Protein AF-A0A3D3PLF0-F1 (afdb_monomer)

Nearest PDB structures (foldseek):
  5ogx-assembly1_A  TM=7.513E-01  e=7.763E-11  Amycolatopsis methanolica 239
  1off-assembly1_A  TM=9.104E-01  e=3.708E-08  Synechocystis sp. PCC 6803
  4zho-assembly2_B  TM=9.077E-01  e=7.686E-08  Arabidopsis thaliana
  4n59-assembly3_A  TM=9.132E-01  e=2.231E-07  Pectobacterium brasiliense PBR1692
  4wqm-assembly1_A  TM=6.164E-01  e=1.511E-08  Ectopseudomonas mendocina

Solvent-accessible surface area (backbone atoms only — not comparable to full-atom values): 9396 Å² total; per-residue (Å²): 106,76,28,52,38,34,37,33,89,82,65,52,70,46,66,27,48,59,91,35,28,50,40,57,27,28,57,76,68,72,45,45,65,50,69,77,72,70,58,34,67,70,39,55,31,53,32,32,55,76,40,65,50,66,50,70,52,81,58,37,59,95,35,57,37,71,71,44,43,76,70,30,39,39,46,30,50,30,24,25,59,81,43,50,33,32,31,42,45,76,62,47,64,85,73,90,64,60,81,94,72,90,72,78,66,44,83,70,45,79,44,74,80,51,100,88,44,68,53,73,43,71,40,64,50,94,91,56,80,84,58,63,61,86,87,46,65,50,72,49,80,44,98,88,72,48,74,48,78,48,66,65,91,66,83,66,114

Sequence (157 aa):
MTFQVTVQPSGRQFNCEDGETVLAAAIRNGVGLPYGCKNGACGTCKGKIAAGSVTHGKHQEKALSAAEEEGGSSLFCCATPHSDLVIEAREVLGAGEFPIKKLPSRVAKVERVTDDVTVVSLQLPANERLQYFAGQYIEFLLKDGKRRSYSMANAPH

Structure (mmCIF, N/CA/C/O backbone):
data_AF-A0A3D3PLF0-F1
#
_entry.id   AF-A0A3D3PLF0-F1
#
loop_
_atom_site.group_PDB
_atom_site.id
_atom_site.type_symbol
_atom_site.label_atom_id
_atom_site.label_alt_id
_atom_site.label_comp_id
_atom_site.label_asym_id
_atom_site.label_entity_id
_atom_site.label_seq_id
_atom_site.pdbx_PDB_ins_code
_atom_site.Cartn_x
_atom_site.Cartn_y
_atom_site.Cartn_z
_atom_site.occupancy
_atom_site.B_iso_or_equiv
_atom_site.auth_seq_id
_atom_site.auth_comp_id
_atom_site.auth_asym_id
_atom_site.auth_atom_id
_atom_site.pdbx_PDB_model_num
ATOM 1 N N . MET A 1 1 ? -20.529 -10.499 8.828 1.00 81.06 1 MET A N 1
ATOM 2 C CA . MET A 1 1 ? -21.127 -9.147 8.966 1.00 81.06 1 MET A CA 1
ATOM 3 C C . MET A 1 1 ? -20.405 -8.195 8.015 1.00 81.06 1 MET A C 1
ATOM 5 O O . MET A 1 1 ? -19.424 -8.611 7.411 1.00 81.06 1 MET A O 1
ATOM 9 N N . THR A 1 2 ? -20.896 -6.973 7.822 1.00 93.38 2 THR A N 1
ATOM 10 C CA . THR A 1 2 ? -20.225 -5.943 7.010 1.00 93.38 2 THR A CA 1
ATOM 11 C C . THR A 1 2 ? -20.137 -4.658 7.811 1.00 93.38 2 THR A C 1
ATOM 13 O O . THR A 1 2 ? -21.128 -4.272 8.427 1.00 93.38 2 THR A O 1
ATOM 16 N N . PHE A 1 3 ? -18.981 -4.009 7.761 1.00 97.19 3 PHE A N 1
ATOM 17 C CA . PHE A 1 3 ? -18.699 -2.747 8.432 1.00 97.19 3 PHE A CA 1
ATOM 18 C C . PHE A 1 3 ? -18.487 -1.647 7.395 1.00 97.19 3 PHE A C 1
ATOM 20 O O . PHE A 1 3 ? -17.866 -1.879 6.351 1.00 97.19 3 PHE A O 1
ATOM 27 N N . GLN A 1 4 ? -18.991 -0.449 7.670 1.00 97.62 4 GLN A N 1
ATOM 28 C CA . GLN A 1 4 ? -18.767 0.717 6.828 1.00 97.62 4 GLN A CA 1
ATOM 29 C C . GLN A 1 4 ? -17.467 1.412 7.237 1.00 97.62 4 GLN A C 1
ATOM 31 O O . GLN A 1 4 ? -17.267 1.764 8.398 1.00 97.62 4 GLN A O 1
ATOM 36 N N . VAL A 1 5 ? -16.577 1.638 6.271 1.00 97.50 5 VAL A N 1
ATOM 37 C CA . VAL A 1 5 ? -15.334 2.387 6.474 1.00 97.50 5 VAL A CA 1
ATOM 38 C C . VAL A 1 5 ? -15.449 3.726 5.766 1.00 97.50 5 VAL A C 1
ATOM 40 O O . VAL A 1 5 ? -15.667 3.768 4.557 1.00 97.50 5 VAL A O 1
ATOM 43 N N . THR A 1 6 ? -15.280 4.815 6.513 1.00 96.50 6 THR A N 1
ATOM 44 C CA . THR A 1 6 ? -15.225 6.185 5.990 1.00 96.50 6 THR A CA 1
ATOM 45 C C . THR A 1 6 ? -13.787 6.684 6.003 1.00 96.50 6 THR A C 1
ATOM 47 O O . THR A 1 6 ? -13.116 6.624 7.032 1.00 96.50 6 THR A O 1
ATOM 50 N N . VAL A 1 7 ? -13.313 7.207 4.875 1.00 93.94 7 VAL A N 1
ATOM 51 C CA . VAL A 1 7 ? -11.966 7.765 4.744 1.00 93.94 7 VAL A CA 1
ATOM 52 C C . VAL A 1 7 ? -12.007 9.280 4.877 1.00 93.94 7 VAL A C 1
ATOM 54 O O . VAL A 1 7 ? -12.780 9.956 4.201 1.00 93.94 7 VAL A O 1
ATOM 57 N N . GLN A 1 8 ? -11.170 9.824 5.752 1.00 91.56 8 GLN A N 1
ATOM 58 C CA . GLN A 1 8 ? -10.980 11.257 5.928 1.00 91.56 8 GLN A CA 1
ATOM 59 C C . GLN A 1 8 ? -9.650 11.712 5.310 1.00 91.56 8 GLN A C 1
ATOM 61 O O . GLN A 1 8 ? -8.646 11.004 5.434 1.00 91.56 8 GLN A O 1
ATOM 66 N N . PRO A 1 9 ? -9.623 12.908 4.684 1.00 86.44 9 PRO A N 1
ATOM 67 C CA . PRO A 1 9 ? -10.690 13.919 4.675 1.00 86.44 9 PRO A CA 1
ATOM 68 C C . PRO A 1 9 ? -11.704 13.817 3.518 1.00 86.44 9 PRO A C 1
ATOM 70 O O . PRO A 1 9 ? -12.612 14.642 3.477 1.00 86.44 9 PRO A O 1
ATOM 73 N N . SER A 1 10 ? -11.588 12.876 2.568 1.00 83.44 10 SER A N 1
ATOM 74 C CA . SER A 1 10 ? -12.464 12.906 1.376 1.00 83.44 10 SER A CA 1
ATOM 75 C C . SER A 1 10 ? -13.933 12.573 1.653 1.00 83.44 10 SER A C 1
ATOM 77 O O . SER A 1 10 ? -14.795 12.908 0.843 1.00 83.44 10 SER A O 1
ATOM 79 N N . GLY A 1 11 ? -14.215 11.869 2.750 1.00 87.88 11 GLY A N 1
ATOM 80 C CA . GLY A 1 11 ? -15.535 11.331 3.061 1.00 87.88 11 GLY A CA 1
ATOM 81 C C . GLY A 1 11 ? -15.921 10.098 2.239 1.00 87.88 11 GLY A C 1
ATOM 82 O O . GLY A 1 11 ? -17.067 9.661 2.332 1.00 87.88 11 GLY A O 1
ATOM 83 N N . ARG A 1 12 ? -15.016 9.516 1.433 1.00 87.88 12 ARG A N 1
ATOM 84 C CA . ARG A 1 12 ? -15.305 8.289 0.673 1.00 87.88 12 ARG A CA 1
ATOM 85 C C . ARG A 1 12 ? -15.631 7.138 1.612 1.00 87.88 12 ARG A C 1
ATOM 87 O O . ARG A 1 12 ? -14.977 6.951 2.634 1.00 87.88 12 ARG A O 1
ATOM 94 N N . GLN A 1 13 ? -16.615 6.339 1.219 1.00 94.12 13 GLN A N 1
ATOM 95 C CA . GLN A 1 13 ? -17.072 5.190 1.988 1.00 94.12 13 GLN A CA 1
ATOM 96 C C . GLN A 1 13 ? -16.928 3.904 1.187 1.00 94.12 13 GLN A C 1
ATOM 98 O O . GLN A 1 13 ? -17.118 3.893 -0.031 1.00 94.12 13 GLN A O 1
ATOM 103 N N . PHE A 1 14 ? -16.604 2.819 1.879 1.00 94.50 14 PHE A N 1
ATOM 104 C CA . PHE A 1 14 ? -16.605 1.476 1.315 1.00 94.50 14 PHE A CA 1
ATOM 105 C C . PHE A 1 14 ? -16.981 0.435 2.367 1.00 94.50 14 PHE A C 1
ATOM 107 O O . PHE A 1 14 ? -16.859 0.671 3.569 1.00 94.50 14 PHE A O 1
ATOM 114 N N . ASN A 1 15 ? -17.435 -0.726 1.897 1.00 96.56 15 ASN A N 1
ATOM 115 C CA . ASN A 1 15 ? -17.826 -1.830 2.765 1.00 96.56 15 ASN A CA 1
ATOM 116 C C . ASN A 1 15 ? -16.644 -2.773 2.984 1.00 96.56 15 ASN A C 1
ATOM 118 O O . ASN A 1 15 ? -15.995 -3.189 2.021 1.00 96.56 15 ASN A O 1
ATOM 122 N N . CYS A 1 16 ? -16.411 -3.134 4.241 1.00 97.38 16 CYS A N 1
ATOM 123 C CA . CYS A 1 16 ? -15.433 -4.126 4.664 1.00 97.38 16 CYS A CA 1
ATOM 124 C C . CYS A 1 16 ? -16.164 -5.349 5.214 1.00 97.38 16 CYS A C 1
ATOM 126 O O . CYS A 1 16 ? -17.021 -5.223 6.091 1.00 97.38 16 CYS A O 1
ATOM 128 N N . GLU A 1 17 ? -15.863 -6.529 4.681 1.00 95.38 17 GLU A N 1
ATOM 129 C CA . GLU A 1 17 ? -16.448 -7.770 5.190 1.00 95.38 17 GLU A CA 1
ATOM 130 C C . GLU A 1 17 ? -15.783 -8.192 6.505 1.00 95.38 17 GLU A C 1
ATOM 132 O O . GLU A 1 17 ? -14.631 -7.865 6.787 1.00 95.38 17 GLU A O 1
ATOM 137 N N . ASP A 1 18 ? -16.532 -8.912 7.333 1.00 92.31 18 ASP A N 1
ATOM 138 C CA . ASP A 1 18 ? -16.002 -9.520 8.550 1.00 92.31 18 ASP A CA 1
ATOM 139 C C . ASP A 1 18 ? -14.861 -10.498 8.215 1.00 92.31 18 ASP A C 1
ATOM 141 O O . ASP A 1 18 ? -14.981 -11.322 7.306 1.00 92.31 18 ASP A O 1
ATOM 145 N N . GLY A 1 19 ? -13.732 -10.375 8.915 1.00 92.50 19 GLY A N 1
ATOM 146 C CA . GLY A 1 19 ? -12.498 -11.108 8.608 1.00 92.50 19 GLY A CA 1
ATOM 147 C C . GLY A 1 19 ? -11.690 -10.582 7.408 1.00 92.50 19 GLY A C 1
ATOM 148 O O . GLY A 1 19 ? -10.603 -11.100 7.141 1.00 92.50 19 GLY A O 1
ATOM 149 N N . GLU A 1 20 ? -12.170 -9.563 6.688 1.00 95.12 20 GLU A N 1
ATOM 150 C CA . GLU A 1 20 ? -11.432 -8.880 5.618 1.00 95.12 20 GLU A CA 1
ATOM 151 C C . GLU A 1 20 ? -10.594 -7.730 6.198 1.00 95.12 20 GLU A C 1
ATOM 153 O O . GLU A 1 20 ? -11.013 -7.028 7.118 1.00 95.12 20 GLU A O 1
ATOM 158 N N . THR A 1 21 ? -9.395 -7.504 5.654 1.00 97.44 21 THR A N 1
ATOM 159 C CA . THR A 1 21 ? -8.589 -6.351 6.073 1.00 97.44 21 THR A CA 1
ATOM 160 C C . THR A 1 21 ? -9.063 -5.073 5.395 1.00 97.44 21 THR A C 1
ATOM 162 O O . THR A 1 21 ? -9.487 -5.088 4.237 1.00 97.44 21 THR A O 1
ATOM 165 N N . VAL A 1 22 ? -8.908 -3.937 6.075 1.00 96.69 22 VAL A N 1
ATOM 166 C CA . VAL A 1 22 ? -9.308 -2.617 5.556 1.00 96.69 22 VAL A CA 1
ATOM 167 C C . VAL A 1 22 ? -8.710 -2.345 4.169 1.00 96.69 22 VAL A C 1
ATOM 169 O O . VAL A 1 22 ? -9.398 -1.843 3.282 1.00 96.69 22 VAL A O 1
ATOM 172 N N . LEU A 1 23 ? -7.445 -2.719 3.935 1.00 94.94 23 LEU A N 1
ATOM 173 C CA . LEU A 1 23 ? -6.809 -2.558 2.625 1.00 94.94 23 LEU A CA 1
ATOM 174 C C . LEU A 1 23 ? -7.421 -3.467 1.550 1.00 94.94 23 LEU A C 1
ATOM 176 O O . LEU A 1 2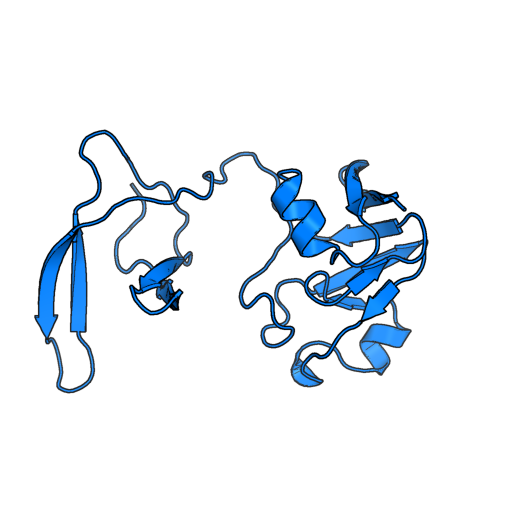3 ? -7.576 -3.031 0.410 1.00 94.94 23 LEU A O 1
ATOM 180 N N . ALA A 1 24 ? -7.729 -4.725 1.876 1.00 94.06 24 ALA A N 1
ATOM 181 C CA . ALA A 1 24 ? -8.337 -5.647 0.918 1.00 94.06 24 ALA A CA 1
ATOM 182 C C . ALA A 1 24 ? -9.721 -5.141 0.484 1.00 94.06 24 ALA A C 1
ATOM 184 O O . ALA A 1 24 ? -9.986 -5.046 -0.718 1.00 94.06 24 ALA A O 1
ATOM 185 N N . ALA A 1 25 ? -10.523 -4.688 1.452 1.00 95.38 25 ALA A N 1
ATOM 186 C CA . ALA A 1 25 ? -11.816 -4.062 1.214 1.00 95.38 25 ALA A CA 1
ATOM 187 C C . ALA A 1 25 ? -11.697 -2.789 0.363 1.00 95.38 25 ALA A C 1
ATOM 189 O O . ALA A 1 25 ? -12.446 -2.614 -0.601 1.00 95.38 25 ALA A O 1
ATOM 190 N N . ALA A 1 26 ? -10.721 -1.924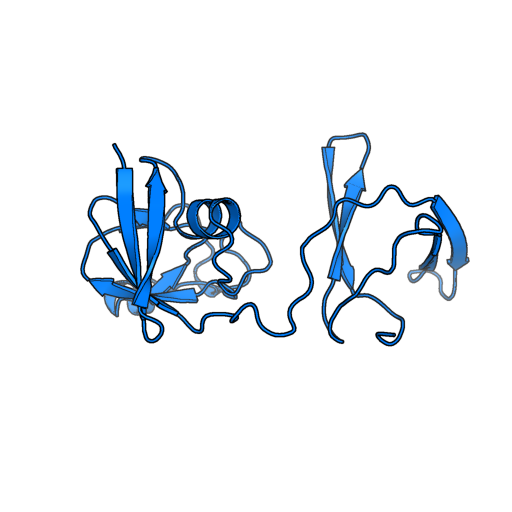 0.657 1.00 91.81 26 ALA A N 1
ATOM 191 C CA . ALA A 1 26 ? -10.475 -0.714 -0.123 1.00 91.81 26 ALA A CA 1
ATOM 192 C C . ALA A 1 26 ? -10.140 -1.040 -1.589 1.00 91.81 26 ALA A C 1
ATOM 194 O O . ALA A 1 26 ? -10.767 -0.497 -2.496 1.00 91.81 26 ALA A O 1
ATOM 195 N N . ILE A 1 27 ? -9.231 -1.992 -1.839 1.00 88.06 27 ILE A N 1
ATOM 196 C CA . ILE A 1 27 ? -8.864 -2.429 -3.198 1.00 88.06 27 ILE A CA 1
ATOM 197 C C . ILE A 1 27 ? -10.080 -2.996 -3.938 1.00 88.06 27 ILE A C 1
ATOM 199 O O . ILE A 1 27 ? -10.313 -2.642 -5.094 1.00 88.06 27 ILE A O 1
ATOM 203 N N . ARG A 1 28 ? -10.870 -3.851 -3.278 1.00 89.69 28 ARG A N 1
ATOM 204 C CA . ARG A 1 28 ? -12.080 -4.459 -3.851 1.00 89.69 28 ARG A CA 1
ATOM 205 C C . ARG A 1 28 ? -13.114 -3.412 -4.273 1.00 89.69 28 ARG A C 1
ATOM 207 O O . ARG A 1 28 ? -13.754 -3.584 -5.305 1.00 89.69 28 ARG A O 1
ATOM 214 N N . ASN A 1 29 ? -13.235 -2.326 -3.512 1.00 86.50 29 ASN A N 1
ATOM 215 C CA . ASN A 1 29 ? -14.161 -1.221 -3.775 1.00 86.50 29 ASN A CA 1
ATOM 216 C C . ASN A 1 29 ? -13.541 -0.073 -4.603 1.00 86.50 29 ASN A C 1
ATOM 218 O O . ASN A 1 29 ? -14.174 0.966 -4.786 1.00 86.50 29 ASN A O 1
ATOM 222 N N . GLY A 1 30 ? -12.304 -0.214 -5.097 1.00 82.75 30 GLY A N 1
ATOM 223 C CA . GLY A 1 30 ? -11.634 0.829 -5.885 1.00 82.75 30 GLY A CA 1
ATOM 224 C C . GLY A 1 30 ? -11.282 2.095 -5.086 1.00 82.75 30 GLY A C 1
ATOM 225 O O . GLY A 1 30 ? -11.207 3.196 -5.640 1.00 82.75 30 GLY A O 1
ATOM 226 N N . VAL A 1 31 ? -11.092 1.971 -3.773 1.00 86.19 31 VAL A N 1
ATOM 227 C CA . VAL A 1 31 ? -10.614 3.041 -2.891 1.00 86.19 31 VAL A CA 1
ATOM 228 C C . VAL A 1 31 ? -9.091 2.968 -2.789 1.00 86.19 31 VAL A C 1
ATOM 230 O O . VAL A 1 31 ? -8.523 1.971 -2.347 1.00 86.19 31 VAL A O 1
ATOM 233 N N . GLY A 1 32 ? -8.425 4.034 -3.237 1.00 84.38 32 GLY A N 1
ATOM 234 C CA . GLY A 1 32 ? -6.970 4.134 -3.276 1.00 84.38 32 GLY A CA 1
ATOM 235 C C . GLY A 1 32 ? -6.398 4.474 -1.906 1.00 84.38 32 GLY A C 1
ATOM 236 O O . GLY A 1 32 ? -6.408 5.630 -1.488 1.00 84.38 32 GLY A O 1
ATOM 237 N N . LEU A 1 33 ? -5.869 3.465 -1.217 1.00 87.19 33 LEU A N 1
ATOM 238 C CA . LEU A 1 33 ? -5.043 3.642 -0.024 1.00 87.19 33 LEU A CA 1
ATOM 239 C C . LEU A 1 33 ? -3.570 3.384 -0.381 1.00 87.19 33 LEU A C 1
ATOM 241 O O . LEU A 1 33 ? -3.305 2.567 -1.262 1.00 87.19 33 LEU A O 1
ATOM 245 N N . PRO A 1 34 ? -2.592 4.020 0.282 1.00 83.56 34 PRO A N 1
ATOM 246 C CA . PRO A 1 34 ? -1.183 3.714 0.060 1.00 83.56 34 PRO A CA 1
ATOM 247 C C . PRO A 1 34 ? -0.878 2.265 0.465 1.00 83.56 34 PRO A C 1
ATOM 249 O O . PRO A 1 34 ? -1.257 1.827 1.548 1.00 83.56 34 PRO A O 1
ATOM 252 N N . TYR A 1 35 ? -0.182 1.490 -0.370 1.00 86.06 35 TYR A N 1
ATOM 253 C CA . TYR A 1 35 ? 0.300 0.157 0.013 1.00 86.06 35 TYR A CA 1
ATOM 254 C C . TYR A 1 35 ? 1.504 -0.300 -0.818 1.00 86.06 35 TYR A C 1
ATOM 256 O O . TYR A 1 35 ? 1.806 0.244 -1.875 1.00 86.06 35 TYR A O 1
ATOM 264 N N . GLY A 1 36 ? 2.191 -1.335 -0.326 1.00 80.88 36 GLY A N 1
ATOM 265 C CA . GLY A 1 36 ? 3.316 -1.974 -1.015 1.00 80.88 36 GLY A CA 1
ATOM 266 C C . GLY A 1 36 ? 3.327 -3.485 -0.791 1.00 80.88 36 GLY A C 1
ATOM 267 O O . GLY A 1 36 ? 2.841 -4.251 -1.614 1.00 80.88 36 GLY A O 1
ATOM 268 N N . CYS A 1 37 ? 3.835 -3.922 0.364 1.00 84.75 37 CYS A N 1
ATOM 269 C CA . CYS A 1 37 ? 4.076 -5.343 0.653 1.00 84.75 37 CYS A CA 1
ATOM 270 C C . CYS A 1 37 ? 2.827 -6.191 0.969 1.00 84.75 37 CYS A C 1
ATOM 272 O O . CYS A 1 37 ? 2.876 -7.409 0.816 1.00 84.75 37 CYS A O 1
ATOM 274 N N . LYS A 1 38 ? 1.729 -5.572 1.435 1.00 89.38 38 LYS A N 1
ATOM 275 C CA . LYS A 1 38 ? 0.480 -6.239 1.872 1.00 89.38 38 LYS A CA 1
ATOM 276 C C . LYS A 1 38 ? 0.653 -7.305 2.978 1.00 89.38 38 LYS A C 1
ATOM 278 O O . LYS A 1 38 ? -0.215 -8.152 3.139 1.00 89.38 38 LYS A O 1
ATOM 283 N N . ASN A 1 39 ? 1.757 -7.284 3.728 1.00 90.00 39 ASN A N 1
ATOM 284 C CA . ASN A 1 39 ? 2.067 -8.288 4.757 1.00 90.00 39 ASN A CA 1
ATOM 285 C C . ASN A 1 39 ? 2.666 -7.690 6.047 1.00 90.00 39 ASN A C 1
ATOM 287 O O . ASN A 1 39 ? 3.366 -8.380 6.784 1.00 90.00 39 ASN A O 1
ATOM 291 N N . GLY A 1 40 ? 2.450 -6.394 6.289 1.00 90.50 40 GLY A N 1
ATOM 292 C CA . GLY A 1 40 ? 2.904 -5.726 7.511 1.00 90.50 40 GLY A CA 1
ATOM 293 C C . GLY A 1 40 ? 4.413 -5.470 7.613 1.00 90.50 40 GLY A C 1
ATOM 294 O O . GLY A 1 40 ? 4.898 -5.223 8.712 1.00 90.50 40 GLY A O 1
ATOM 295 N N . ALA A 1 41 ? 5.172 -5.530 6.510 1.00 90.69 41 ALA A N 1
ATOM 296 C CA . ALA A 1 41 ? 6.632 -5.355 6.532 1.00 90.69 41 ALA A CA 1
ATOM 297 C C . ALA A 1 41 ? 7.139 -3.949 6.153 1.00 90.69 41 ALA A C 1
ATOM 299 O O . ALA A 1 41 ? 8.189 -3.536 6.643 1.00 90.69 41 ALA A O 1
ATOM 300 N N . CYS A 1 42 ? 6.451 -3.230 5.255 1.00 86.06 42 CYS A N 1
ATOM 301 C CA . CYS A 1 42 ? 6.978 -1.997 4.644 1.00 86.06 42 CYS A CA 1
ATOM 302 C C . CYS A 1 42 ? 6.429 -0.686 5.229 1.00 86.06 42 CYS A C 1
ATOM 304 O O . CYS A 1 42 ? 6.950 0.373 4.902 1.00 86.06 42 CYS A O 1
ATOM 306 N N . GLY A 1 43 ? 5.358 -0.726 6.029 1.00 88.69 43 GLY A N 1
ATOM 307 C CA . GLY A 1 43 ? 4.760 0.472 6.638 1.00 88.69 43 GLY A CA 1
ATOM 308 C C . GLY A 1 43 ? 3.997 1.408 5.687 1.00 88.69 43 GLY A C 1
ATOM 309 O O . GLY A 1 43 ? 3.371 2.348 6.155 1.00 88.69 43 GLY A O 1
ATOM 310 N N . THR A 1 44 ? 3.983 1.161 4.371 1.00 87.12 44 THR A N 1
ATOM 311 C CA . THR A 1 44 ? 3.358 2.077 3.393 1.00 87.12 44 THR A CA 1
ATOM 312 C C . THR A 1 44 ? 1.866 2.290 3.638 1.00 87.12 44 THR A C 1
ATOM 314 O O . THR A 1 44 ? 1.382 3.393 3.446 1.00 87.12 44 THR A O 1
ATOM 317 N N . CYS A 1 45 ? 1.141 1.262 4.087 1.00 91.31 45 CYS A N 1
ATOM 318 C CA . CYS A 1 45 ? -0.291 1.358 4.386 1.00 91.31 45 CYS A CA 1
ATOM 319 C C . CYS A 1 45 ? -0.600 1.850 5.802 1.00 91.31 45 CYS A C 1
ATOM 321 O O . CYS A 1 45 ? -1.682 1.562 6.317 1.00 91.31 45 CYS A O 1
ATOM 323 N N . LYS A 1 46 ? 0.366 2.488 6.469 1.00 94.31 46 LYS A N 1
ATOM 324 C CA . LYS A 1 46 ? 0.145 3.085 7.779 1.00 94.31 46 LYS A CA 1
ATOM 325 C C . LYS A 1 46 ? -0.748 4.315 7.619 1.00 94.31 46 LYS A C 1
ATOM 327 O O . LYS A 1 46 ? -0.451 5.204 6.824 1.00 94.31 46 LYS A O 1
ATOM 332 N N . GLY A 1 47 ? -1.823 4.352 8.386 1.00 94.00 47 GLY A N 1
ATOM 333 C CA . GLY A 1 47 ? -2.658 5.528 8.597 1.00 94.00 47 GLY A CA 1
ATOM 334 C C . GLY A 1 47 ? -3.130 5.550 10.041 1.00 94.00 47 GLY A C 1
ATOM 335 O O . GLY A 1 47 ? -2.492 4.938 10.900 1.00 94.00 47 GLY A O 1
ATOM 336 N N . LYS A 1 48 ? -4.240 6.228 10.316 1.00 95.88 48 LYS A N 1
ATOM 337 C CA . LYS A 1 48 ? -4.777 6.358 11.671 1.00 95.88 48 LYS A CA 1
ATOM 338 C C . LYS A 1 48 ? -6.239 5.928 11.727 1.00 95.88 48 LYS A C 1
ATOM 340 O O . LYS A 1 48 ? -6.990 6.153 10.779 1.00 95.88 48 LYS A O 1
ATOM 345 N N . ILE A 1 49 ? -6.639 5.316 12.835 1.00 96.56 49 ILE A N 1
ATOM 346 C CA . ILE A 1 49 ? -8.041 5.070 13.174 1.00 96.56 49 ILE A CA 1
ATOM 347 C C . ILE A 1 49 ? -8.538 6.283 13.963 1.00 96.56 49 ILE A C 1
ATOM 349 O O . ILE A 1 49 ? -8.079 6.534 15.074 1.00 96.56 49 ILE A O 1
ATOM 353 N N . ALA A 1 50 ? -9.443 7.062 13.375 1.00 95.62 50 ALA A N 1
ATOM 354 C CA . ALA A 1 50 ? -10.070 8.207 14.033 1.00 95.62 50 ALA A CA 1
ATOM 355 C C . ALA A 1 50 ? -11.291 7.793 14.866 1.00 95.62 50 ALA A C 1
ATOM 357 O O . ALA A 1 50 ? -11.571 8.406 15.894 1.00 95.62 50 ALA A O 1
ATOM 358 N N . ALA A 1 51 ? -12.009 6.750 14.439 1.00 96.19 51 ALA A N 1
ATOM 359 C CA . ALA A 1 51 ? -13.108 6.159 15.193 1.00 96.19 51 ALA A CA 1
ATOM 360 C C . ALA A 1 51 ? -13.292 4.674 14.853 1.00 96.19 51 ALA A C 1
ATOM 362 O O . ALA A 1 51 ? -12.984 4.241 13.740 1.00 96.19 51 ALA A O 1
ATOM 363 N N . GLY A 1 52 ? -13.849 3.929 15.810 1.00 95.69 52 GLY A N 1
ATOM 364 C CA . GLY A 1 52 ? -14.072 2.487 15.717 1.00 95.69 52 GLY A CA 1
ATOM 365 C C . GLY A 1 52 ? -12.889 1.660 16.222 1.00 95.69 52 GLY A C 1
ATOM 366 O O . GLY A 1 52 ? -11.936 2.202 16.784 1.00 95.69 52 GLY A O 1
ATOM 367 N N . SER A 1 53 ? -12.963 0.338 16.060 1.00 94.38 53 SER A N 1
ATOM 368 C CA . SER A 1 53 ? -11.937 -0.588 16.551 1.00 94.38 53 SER A CA 1
ATOM 369 C C . SER A 1 53 ? -11.539 -1.640 15.520 1.00 94.38 53 SER A C 1
ATOM 371 O O . SER A 1 53 ? -12.334 -2.097 14.694 1.00 94.38 53 SER A O 1
ATOM 373 N N . VAL A 1 54 ? -10.266 -2.027 15.581 1.00 95.94 54 VAL A N 1
ATOM 374 C CA . VAL A 1 54 ? -9.663 -3.040 14.714 1.00 95.94 54 VAL A CA 1
ATOM 375 C C . VAL A 1 54 ? -8.820 -4.004 15.537 1.00 95.94 54 VAL A C 1
ATOM 377 O O . VAL A 1 54 ? -8.368 -3.668 16.628 1.00 95.94 54 VAL A O 1
ATOM 380 N N . THR A 1 55 ? -8.556 -5.184 14.987 1.00 95.31 55 THR A N 1
ATOM 381 C CA . THR A 1 55 ? -7.451 -6.041 15.428 1.00 95.31 55 THR A CA 1
ATOM 382 C C . THR A 1 55 ? -6.412 -6.137 14.329 1.00 95.31 55 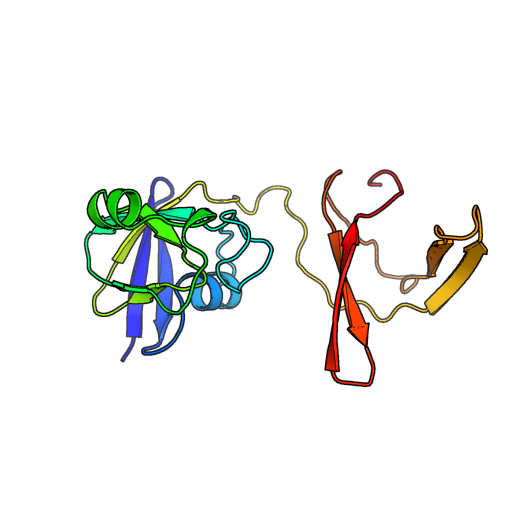THR A C 1
ATOM 384 O O . THR A 1 55 ? -6.739 -6.431 13.174 1.00 95.31 55 THR A O 1
ATOM 387 N N . HIS A 1 56 ? -5.150 -5.922 14.690 1.00 94.62 56 HIS A N 1
ATOM 388 C CA . HIS A 1 56 ? -4.025 -6.105 13.786 1.00 94.62 56 HIS A CA 1
ATOM 389 C C . HIS A 1 56 ? -3.569 -7.563 13.765 1.00 94.62 56 HIS A C 1
ATOM 391 O O . HIS A 1 56 ? -3.281 -8.174 14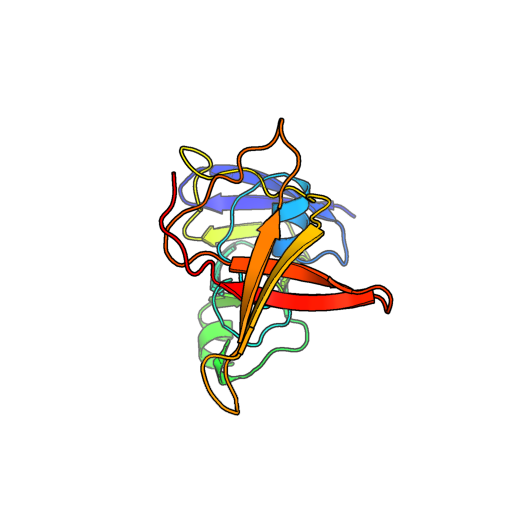.791 1.00 94.62 56 HIS A O 1
ATOM 397 N N . GLY A 1 57 ? -3.466 -8.128 12.565 1.00 92.81 57 GLY A N 1
ATOM 398 C CA . GLY A 1 57 ? -2.763 -9.384 12.334 1.00 92.81 57 GLY A CA 1
ATOM 399 C C . GLY A 1 57 ? -1.246 -9.238 12.501 1.00 92.81 57 GLY A C 1
ATOM 400 O O . GLY A 1 57 ? -0.727 -8.168 12.820 1.00 92.81 57 GLY A O 1
ATOM 401 N N . LYS A 1 58 ? -0.507 -10.318 12.222 1.00 93.88 58 LYS A N 1
ATOM 402 C CA . LYS A 1 58 ? 0.964 -10.329 12.302 1.00 93.88 58 LYS A CA 1
ATOM 403 C C . LYS A 1 58 ? 1.580 -9.235 11.423 1.00 93.88 58 LYS A C 1
ATOM 405 O O . LYS A 1 58 ? 1.290 -9.159 10.229 1.00 93.88 58 LYS A O 1
ATOM 410 N N . HIS A 1 59 ? 2.472 -8.445 12.006 1.00 94.69 59 HIS A N 1
ATOM 411 C CA . HIS A 1 59 ? 3.210 -7.380 11.336 1.00 94.69 59 HIS A CA 1
ATOM 412 C C . HIS A 1 59 ? 4.596 -7.208 11.972 1.00 94.69 59 HIS A C 1
ATOM 414 O O . HIS A 1 59 ? 4.891 -7.799 13.010 1.00 94.69 59 HIS A O 1
ATOM 420 N N . GLN A 1 60 ? 5.478 -6.456 11.314 1.00 93.50 60 GLN A N 1
ATOM 421 C CA . GLN A 1 60 ? 6.804 -6.160 11.854 1.00 93.50 60 GLN A CA 1
ATOM 422 C C . GLN A 1 60 ? 6.736 -4.933 12.759 1.00 93.50 60 GLN A C 1
ATOM 424 O O . GLN A 1 60 ? 6.175 -3.915 12.364 1.00 93.50 60 GLN A O 1
ATOM 429 N N . GLU A 1 61 ? 7.398 -4.992 13.911 1.00 92.38 61 GLU A N 1
ATOM 430 C CA . GLU A 1 61 ? 7.438 -3.892 14.887 1.00 92.38 61 GLU A CA 1
ATOM 431 C C . GLU A 1 61 ? 8.025 -2.598 14.298 1.00 92.38 61 GLU A C 1
ATOM 433 O O . GLU A 1 61 ? 7.573 -1.496 14.586 1.00 92.38 61 GLU A O 1
ATOM 438 N N . LYS A 1 62 ? 8.967 -2.723 13.353 1.00 92.94 62 LYS A N 1
ATOM 439 C CA . LYS A 1 62 ? 9.506 -1.579 12.598 1.00 92.94 62 LYS A CA 1
ATOM 440 C C . LYS A 1 62 ? 8.468 -0.883 11.705 1.00 92.94 62 LYS A C 1
ATOM 442 O O . LYS A 1 62 ? 8.689 0.241 11.265 1.00 92.94 62 LYS A O 1
ATOM 447 N N . ALA A 1 63 ? 7.402 -1.592 11.335 1.00 91.62 63 ALA A N 1
ATOM 448 C CA . ALA A 1 63 ? 6.347 -1.088 10.468 1.00 91.62 63 ALA A CA 1
ATOM 449 C C . ALA A 1 63 ? 5.190 -0.500 11.277 1.00 91.62 63 ALA A C 1
ATOM 451 O O . ALA A 1 63 ? 4.576 0.445 10.796 1.00 91.62 63 ALA A O 1
ATOM 452 N N . LEU A 1 64 ? 4.907 -1.026 12.469 1.00 95.12 64 LEU A N 1
ATOM 453 C CA . LEU A 1 64 ? 3.986 -0.465 13.454 1.00 95.12 64 LEU A CA 1
ATOM 454 C C . LEU A 1 64 ? 4.455 -0.917 14.836 1.00 95.12 64 LEU A C 1
ATOM 456 O O . LEU A 1 64 ? 4.488 -2.114 15.110 1.00 95.12 64 LEU A O 1
ATOM 460 N N . SER A 1 65 ? 4.863 0.036 15.664 1.00 95.12 65 SER A N 1
ATOM 461 C CA . SER A 1 65 ? 5.228 -0.236 17.055 1.00 95.12 65 SER A CA 1
ATOM 462 C C . SER A 1 65 ? 3.995 -0.206 17.958 1.00 95.12 65 SER A C 1
ATOM 464 O O . SER A 1 65 ? 3.005 0.451 17.635 1.00 95.12 65 SER A O 1
ATOM 466 N N . ALA A 1 66 ? 4.076 -0.849 19.126 1.00 93.00 66 ALA A N 1
ATOM 467 C CA . ALA A 1 66 ? 2.986 -0.836 20.104 1.00 93.00 66 ALA A CA 1
ATOM 468 C C . ALA A 1 66 ? 2.593 0.593 20.528 1.00 93.00 66 ALA A C 1
ATOM 470 O O . ALA A 1 66 ? 1.413 0.907 20.615 1.00 93.00 66 ALA A O 1
ATOM 471 N N . ALA A 1 67 ? 3.570 1.492 20.694 1.00 93.19 67 ALA A N 1
ATOM 472 C CA . ALA A 1 67 ? 3.309 2.894 21.032 1.00 93.19 67 ALA A CA 1
ATOM 473 C C . ALA A 1 67 ? 2.576 3.651 19.908 1.00 93.19 67 ALA A C 1
ATOM 475 O O . ALA A 1 67 ? 1.732 4.507 20.170 1.00 93.19 67 ALA A O 1
ATOM 476 N N . GLU A 1 68 ? 2.883 3.347 18.643 1.00 93.00 68 GLU A N 1
ATOM 477 C CA . GLU A 1 68 ? 2.155 3.919 17.508 1.00 93.00 68 GLU A CA 1
ATOM 478 C C . GLU A 1 68 ? 0.721 3.382 17.437 1.00 93.00 68 GLU A C 1
ATOM 480 O O . GLU A 1 68 ? -0.192 4.158 17.151 1.00 93.00 68 GLU A O 1
ATOM 485 N N . GLU A 1 69 ? 0.528 2.086 17.699 1.00 92.75 69 GLU A N 1
ATOM 486 C CA . GLU A 1 69 ? -0.786 1.434 17.747 1.00 92.75 69 GLU A CA 1
ATOM 487 C C . GLU A 1 69 ? -1.663 2.019 18.864 1.00 92.75 69 GLU A C 1
ATOM 489 O O . GLU A 1 69 ? -2.794 2.427 18.603 1.00 92.75 69 GLU A O 1
ATOM 494 N N . GLU A 1 70 ? -1.116 2.183 20.073 1.00 90.25 70 GLU A N 1
ATOM 495 C CA . GLU A 1 70 ? -1.776 2.876 21.191 1.00 90.25 70 GLU A CA 1
ATOM 496 C C . GLU A 1 70 ? -2.105 4.340 20.857 1.00 90.25 70 GLU A C 1
ATOM 498 O O . GLU A 1 70 ? -3.140 4.865 21.267 1.00 90.25 70 GLU A O 1
ATOM 503 N N . GLY A 1 71 ? -1.261 4.995 20.054 1.00 91.56 71 GLY A N 1
ATOM 504 C CA . GLY A 1 71 ? -1.502 6.332 19.508 1.00 91.56 71 GLY A CA 1
ATOM 505 C C . GLY A 1 71 ? -2.547 6.391 18.382 1.00 91.56 71 GLY A C 1
ATOM 506 O O . GLY A 1 71 ? -2.754 7.457 17.796 1.00 91.56 71 GLY A O 1
ATOM 507 N N . GLY A 1 72 ? -3.190 5.267 18.048 1.00 91.81 72 GLY A N 1
ATOM 508 C CA . GLY A 1 72 ? -4.220 5.159 17.014 1.00 91.81 72 GLY A CA 1
ATOM 509 C C . GLY A 1 72 ? -3.683 4.935 15.599 1.00 91.81 72 GLY A C 1
ATOM 510 O O . GLY A 1 72 ? -4.463 4.957 14.643 1.00 91.81 72 GLY A O 1
ATOM 511 N N . SER A 1 73 ? -2.376 4.719 15.424 1.00 95.38 73 SER A N 1
ATOM 512 C CA . SER A 1 73 ? -1.810 4.343 14.123 1.00 95.38 73 SER A CA 1
ATOM 513 C C . SER A 1 73 ? -2.187 2.910 13.766 1.00 95.38 73 SER A C 1
ATOM 515 O O . SER A 1 73 ? -2.326 2.043 14.622 1.00 95.38 73 SER A O 1
ATOM 517 N N . SER A 1 74 ? -2.336 2.629 12.477 1.00 96.44 74 SER A N 1
ATOM 518 C CA . SER A 1 74 ? -2.799 1.327 12.015 1.00 96.44 74 SER A CA 1
ATOM 519 C C . SER A 1 74 ? -2.242 0.970 10.646 1.00 96.44 74 SER A C 1
ATOM 521 O O . SER A 1 74 ? -2.195 1.804 9.744 1.00 96.44 74 SER A O 1
ATOM 523 N N . LEU A 1 75 ? -1.844 -0.293 10.470 1.00 96.81 75 LEU A N 1
ATOM 524 C CA . LEU A 1 75 ? -1.519 -0.856 9.162 1.00 96.81 75 LEU A CA 1
ATOM 525 C C . LEU A 1 75 ? -2.783 -1.430 8.528 1.00 96.81 75 LEU A C 1
ATOM 527 O O . LEU A 1 75 ? -3.187 -2.545 8.855 1.00 96.81 75 LEU A O 1
ATOM 531 N N . PHE A 1 76 ? -3.364 -0.732 7.551 1.00 96.31 76 PHE A N 1
ATOM 532 C CA . PHE A 1 76 ? -4.617 -1.171 6.920 1.00 96.31 76 PHE A CA 1
ATOM 533 C C . PHE A 1 76 ? -4.526 -2.546 6.239 1.00 96.31 76 PHE A C 1
ATOM 535 O O . PHE A 1 76 ? -5.538 -3.224 6.090 1.00 96.31 76 PHE A O 1
ATOM 542 N N . CYS A 1 77 ? -3.323 -2.999 5.854 1.00 95.56 77 CYS A N 1
ATOM 543 C CA . CYS A 1 77 ? -3.114 -4.350 5.316 1.00 95.56 77 CYS A CA 1
ATOM 544 C C . CYS A 1 77 ? -3.202 -5.475 6.355 1.00 95.56 77 CYS A C 1
ATOM 546 O O . CYS A 1 77 ? -3.333 -6.632 5.967 1.00 95.56 77 CYS A O 1
ATOM 548 N N . CYS A 1 78 ? -3.138 -5.137 7.642 1.00 96.81 78 CYS A N 1
ATOM 549 C CA . CYS A 1 78 ? -3.205 -6.072 8.760 1.00 96.81 78 CYS A CA 1
ATOM 550 C C . CYS A 1 78 ? -4.411 -5.803 9.671 1.00 96.81 78 CYS A C 1
ATOM 552 O O . CYS A 1 78 ? -4.689 -6.625 10.533 1.00 96.81 78 CYS A O 1
ATOM 554 N N . ALA A 1 79 ? -5.110 -4.679 9.509 1.00 97.00 79 ALA A N 1
ATOM 555 C CA . ALA A 1 79 ? -6.224 -4.282 10.360 1.00 97.00 79 ALA A CA 1
ATOM 556 C C . ALA A 1 79 ? -7.541 -4.913 9.892 1.00 97.00 79 ALA A C 1
ATOM 558 O O . ALA A 1 79 ? -7.954 -4.689 8.754 1.00 97.00 79 ALA A O 1
ATOM 559 N N . THR A 1 80 ? -8.195 -5.658 10.783 1.00 97.25 80 THR A N 1
ATOM 560 C CA . THR A 1 80 ? -9.540 -6.227 10.587 1.00 97.25 80 THR A CA 1
ATOM 561 C C . THR A 1 80 ? -10.531 -5.483 11.489 1.00 97.25 80 THR A C 1
ATOM 563 O O . THR A 1 80 ? -10.266 -5.414 12.691 1.00 97.25 80 THR A O 1
ATOM 566 N N . PRO A 1 81 ? -11.615 -4.890 10.957 1.00 96.50 81 PRO A N 1
ATOM 567 C CA . PRO A 1 81 ? -12.590 -4.129 11.743 1.00 96.50 81 PRO A CA 1
ATOM 568 C C . PRO A 1 81 ? -13.489 -5.002 12.619 1.00 96.50 81 PRO A C 1
ATOM 570 O O . PRO A 1 81 ? -13.840 -6.113 12.234 1.00 96.50 81 PRO A O 1
ATOM 573 N N . HIS A 1 82 ? -13.925 -4.435 13.748 1.00 95.25 82 HIS A N 1
ATOM 574 C CA . HIS A 1 82 ? -14.984 -4.983 14.618 1.00 95.25 82 HIS A CA 1
ATOM 575 C C . HIS A 1 82 ? -16.207 -4.065 14.736 1.00 95.25 82 HIS A C 1
ATOM 577 O O . HIS A 1 82 ? -17.194 -4.403 15.388 1.00 95.25 82 HIS A O 1
ATOM 583 N N . SER A 1 83 ? -16.131 -2.885 14.130 1.00 96.00 83 SER A N 1
ATOM 584 C CA . SER A 1 83 ? -17.186 -1.881 14.067 1.00 96.00 83 SER A CA 1
ATOM 585 C C . SER A 1 83 ? -17.048 -1.088 12.772 1.00 96.00 83 SER A C 1
ATOM 587 O O . SER A 1 83 ? -16.040 -1.203 12.070 1.00 96.00 83 SER A O 1
ATOM 589 N N . ASP A 1 84 ? -18.015 -0.216 12.497 1.00 97.38 84 ASP A N 1
ATOM 590 C CA . ASP A 1 84 ? -17.813 0.850 11.518 1.00 97.38 84 ASP A CA 1
ATOM 591 C C . ASP A 1 84 ? -16.576 1.676 11.897 1.00 97.38 84 ASP A C 1
ATOM 593 O O . ASP A 1 84 ? -16.286 1.882 13.084 1.00 97.38 84 ASP A O 1
ATOM 597 N N . LEU A 1 85 ? -15.823 2.102 10.884 1.00 97.06 85 LEU A N 1
ATOM 598 C CA . LEU A 1 85 ? -14.542 2.778 11.047 1.00 97.06 85 LEU A CA 1
ATOM 599 C C . LEU A 1 85 ? -14.553 4.156 10.401 1.00 97.06 85 LEU A C 1
ATOM 601 O O . LEU A 1 85 ? -15.057 4.345 9.293 1.00 97.06 85 LEU A O 1
ATOM 605 N N . VAL A 1 86 ? -13.858 5.088 11.044 1.00 97.25 86 VAL A N 1
ATOM 606 C CA . VAL A 1 86 ? -13.375 6.311 10.403 1.00 97.25 86 VAL A CA 1
ATOM 607 C C . VAL A 1 86 ? -11.858 6.251 10.400 1.00 97.25 86 VAL A C 1
ATOM 609 O O . VAL A 1 86 ? -11.243 6.124 11.460 1.00 97.25 86 VAL A O 1
ATOM 612 N N . ILE A 1 87 ? -11.251 6.318 9.219 1.00 96.12 87 ILE A N 1
ATOM 613 C CA . ILE A 1 87 ? -9.797 6.276 9.061 1.00 96.12 87 ILE A CA 1
ATOM 614 C C . ILE A 1 87 ? -9.285 7.600 8.505 1.00 96.12 87 ILE A C 1
ATOM 616 O O . ILE A 1 87 ? -9.866 8.156 7.576 1.00 96.12 87 ILE A O 1
ATOM 620 N N . GLU A 1 88 ? -8.169 8.085 9.038 1.00 93.12 88 GLU A N 1
ATOM 621 C CA . GLU A 1 88 ? -7.395 9.158 8.420 1.00 93.12 88 GLU A CA 1
ATOM 622 C C . GLU A 1 88 ? -6.286 8.506 7.601 1.00 93.12 88 GLU A C 1
ATOM 624 O O . GLU A 1 88 ? -5.381 7.840 8.119 1.00 93.12 88 GLU A O 1
ATOM 629 N N . ALA A 1 89 ? -6.371 8.681 6.292 1.00 86.31 89 ALA A N 1
ATOM 630 C CA . ALA A 1 89 ? -5.378 8.183 5.370 1.00 86.31 89 ALA A CA 1
ATOM 631 C C . ALA A 1 89 ? -5.157 9.237 4.303 1.00 86.31 89 ALA A C 1
ATOM 633 O O . ALA A 1 89 ? -6.095 9.891 3.847 1.00 86.31 89 ALA A O 1
ATOM 634 N N . ARG A 1 90 ? -3.912 9.366 3.846 1.00 73.56 90 ARG A N 1
ATOM 635 C CA . ARG A 1 90 ? -3.683 10.049 2.582 1.00 73.56 90 ARG A CA 1
ATOM 636 C C . ARG A 1 90 ? -4.290 9.175 1.499 1.00 73.56 90 ARG A C 1
ATOM 638 O O . ARG A 1 90 ? -3.673 8.203 1.073 1.00 73.56 90 ARG A O 1
ATOM 645 N N . GLU A 1 91 ? -5.504 9.502 1.092 1.00 65.50 91 GLU A N 1
ATOM 646 C CA . GLU A 1 91 ? -6.097 8.860 -0.062 1.00 65.50 91 GLU A CA 1
ATOM 647 C C . GLU A 1 91 ? -5.254 9.168 -1.274 1.00 65.50 91 GLU A C 1
ATOM 649 O O . GLU A 1 91 ? -4.911 10.319 -1.56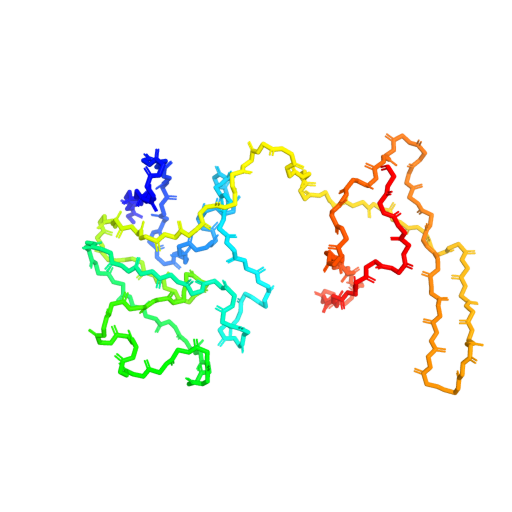9 1.00 65.50 91 GLU A O 1
ATOM 654 N N . VAL A 1 92 ? -4.926 8.099 -1.977 1.00 59.78 92 VAL A N 1
ATOM 655 C CA . VAL A 1 92 ? -4.415 8.226 -3.317 1.00 59.78 92 VAL A CA 1
ATOM 656 C C . VAL A 1 92 ? -5.661 8.405 -4.171 1.00 59.78 92 VAL A C 1
ATOM 658 O O . VAL A 1 92 ? -6.372 7.458 -4.509 1.00 59.78 92 VAL A O 1
ATOM 661 N N . LEU A 1 93 ? -6.049 9.674 -4.327 1.00 55.62 93 LEU A N 1
ATOM 662 C CA . LEU A 1 93 ? -7.199 10.053 -5.131 1.00 55.62 93 LEU A CA 1
ATOM 663 C C . LEU A 1 93 ? -6.996 9.480 -6.533 1.00 55.62 93 LEU A C 1
ATOM 665 O O . LEU A 1 93 ? -6.023 9.800 -7.215 1.00 55.62 93 LEU A O 1
ATOM 669 N N . GLY A 1 94 ? -7.959 8.674 -6.974 1.00 61.31 94 GLY A N 1
ATOM 670 C CA . GLY A 1 94 ? -8.151 8.362 -8.380 1.00 61.31 94 GLY A CA 1
ATOM 671 C C . GLY A 1 94 ? -8.530 9.633 -9.141 1.00 61.31 94 GLY A C 1
ATOM 672 O O . GLY A 1 94 ? -9.703 9.896 -9.370 1.00 61.31 94 GLY A O 1
ATOM 673 N N . ALA A 1 95 ? -7.524 10.425 -9.499 1.00 43.31 95 ALA A N 1
ATOM 674 C CA . ALA A 1 95 ? -7.533 11.435 -10.547 1.00 43.31 95 ALA A CA 1
ATOM 675 C C . ALA A 1 95 ? -6.087 11.547 -11.054 1.00 43.31 95 ALA A C 1
ATOM 677 O O . ALA A 1 95 ? -5.246 12.194 -10.437 1.00 43.31 95 ALA A O 1
ATOM 678 N N . GLY A 1 96 ? -5.787 10.831 -12.140 1.00 53.25 96 GLY A N 1
ATOM 679 C CA . GLY A 1 96 ? -4.435 10.697 -12.695 1.00 53.25 96 GLY A CA 1
ATOM 680 C C . GLY A 1 96 ? -3.735 9.375 -12.366 1.00 53.25 96 GLY A C 1
ATOM 681 O O . GLY A 1 96 ? -2.732 9.067 -12.996 1.00 53.25 96 GLY A O 1
ATOM 682 N N . GLU A 1 97 ? -4.265 8.565 -11.446 1.00 63.03 97 GLU A N 1
ATOM 683 C CA . GLU A 1 97 ? -3.753 7.213 -11.203 1.00 63.03 97 GLU A CA 1
ATOM 684 C C . GLU A 1 97 ? -4.333 6.188 -12.174 1.00 63.03 97 GLU A C 1
ATOM 686 O O . GLU A 1 97 ? -5.532 6.159 -12.459 1.00 63.03 97 GLU A O 1
ATOM 691 N N . PHE A 1 98 ? -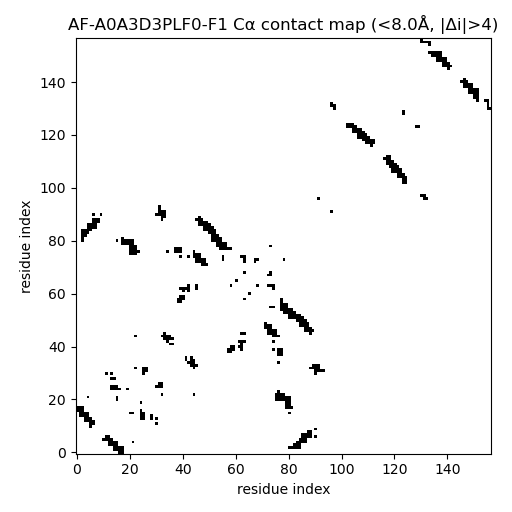3.455 5.328 -12.677 1.00 69.62 98 PHE A N 1
ATOM 692 C CA . PHE A 1 98 ? -3.781 4.349 -13.698 1.00 69.62 98 PHE A CA 1
ATOM 693 C C . PHE A 1 98 ? -4.290 3.044 -13.074 1.00 69.62 98 PHE A C 1
ATOM 695 O O . PHE A 1 98 ? -3.739 2.587 -12.069 1.00 69.62 98 PHE A O 1
ATOM 702 N N . PRO A 1 99 ? -5.335 2.415 -13.643 1.00 69.38 99 PRO A N 1
ATOM 703 C CA . PRO A 1 99 ? -5.908 1.202 -13.077 1.00 69.38 99 PRO A CA 1
ATOM 704 C C . PRO A 1 99 ? -4.893 0.057 -13.080 1.00 69.38 99 PRO A C 1
ATOM 706 O O . PRO A 1 99 ? -4.161 -0.147 -14.051 1.00 69.38 99 PRO A O 1
ATOM 709 N N . ILE A 1 100 ? -4.900 -0.752 -12.018 1.00 75.56 100 ILE A N 1
ATOM 710 C CA . ILE A 1 100 ? -4.078 -1.963 -11.958 1.00 75.56 100 ILE A CA 1
ATOM 711 C C . ILE A 1 100 ? -4.640 -2.979 -12.945 1.00 75.56 100 ILE A C 1
ATOM 713 O O . ILE A 1 100 ? -5.742 -3.502 -12.770 1.00 75.56 100 ILE A O 1
ATOM 717 N N . LYS A 1 101 ? -3.853 -3.291 -13.973 1.00 79.75 101 LYS A N 1
ATOM 718 C CA . LYS A 1 101 ? -4.204 -4.273 -14.997 1.00 79.75 101 LYS A CA 1
ATOM 719 C C . LYS A 1 101 ? -3.330 -5.513 -14.886 1.00 79.75 101 LYS A C 1
ATOM 721 O O . LYS A 1 101 ? -2.115 -5.430 -14.720 1.00 79.75 101 LYS A O 1
ATOM 726 N N . LYS A 1 102 ? -3.948 -6.683 -15.057 1.00 86.31 102 LYS A N 1
ATOM 727 C CA . LYS A 1 102 ? -3.217 -7.917 -15.358 1.00 86.31 102 LYS A CA 1
ATOM 728 C C . LYS A 1 102 ? -2.985 -7.968 -16.860 1.00 86.31 102 LYS A C 1
ATOM 730 O O . LYS A 1 102 ? -3.931 -8.167 -17.616 1.00 86.31 102 LYS A O 1
ATOM 735 N N . LEU A 1 103 ? -1.737 -7.782 -17.273 1.00 86.75 103 LEU A N 1
ATOM 736 C CA . LEU A 1 103 ? -1.357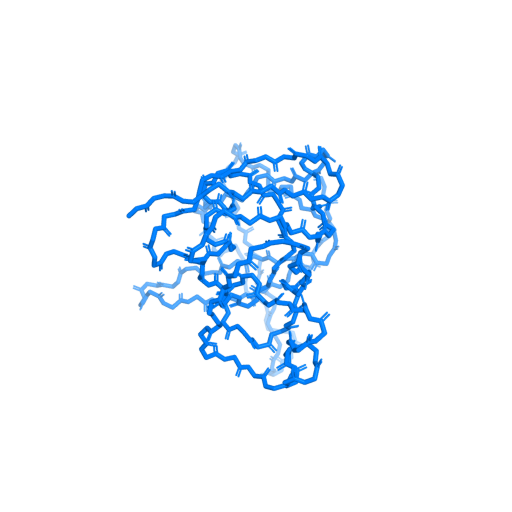 -7.786 -18.679 1.00 86.75 103 LEU A CA 1
ATOM 737 C C . LEU A 1 103 ? -0.607 -9.081 -19.009 1.00 86.75 103 LEU A C 1
ATOM 739 O O . LEU A 1 103 ? 0.389 -9.386 -18.347 1.00 86.75 103 LEU A O 1
ATOM 743 N N . PRO A 1 104 ? -1.056 -9.862 -20.006 1.00 89.25 104 PRO A N 1
ATOM 744 C CA . PRO A 1 104 ? -0.231 -10.928 -20.544 1.00 89.25 104 PRO A CA 1
ATOM 745 C C . PRO A 1 104 ? 0.957 -10.295 -21.273 1.00 89.25 104 PRO A C 1
ATOM 747 O O . PRO A 1 104 ? 0.776 -9.539 -22.225 1.00 89.25 104 PRO A O 1
ATOM 750 N N . SER A 1 105 ? 2.168 -10.624 -20.837 1.00 91.00 105 SER A N 1
ATOM 751 C CA . SER A 1 105 ? 3.400 -10.041 -21.371 1.00 91.00 105 SER A CA 1
ATOM 752 C C . SER A 1 105 ? 4.334 -11.132 -21.873 1.00 91.00 105 SER A C 1
ATOM 754 O O . SER A 1 105 ? 4.384 -12.233 -21.319 1.00 91.00 105 SER A O 1
ATOM 756 N N . ARG A 1 106 ? 5.102 -10.827 -22.918 1.00 93.31 106 ARG A N 1
ATOM 757 C CA . ARG A 1 106 ? 6.178 -11.694 -23.413 1.00 93.31 106 ARG A CA 1
ATOM 758 C C . ARG A 1 106 ? 7.520 -11.068 -23.080 1.00 93.31 106 ARG A C 1
ATOM 760 O O . ARG A 1 106 ? 7.664 -9.853 -23.136 1.00 93.31 106 ARG A O 1
ATOM 767 N N . VAL A 1 107 ? 8.509 -11.889 -22.755 1.00 95.31 107 VAL A N 1
ATOM 768 C CA . VAL A 1 107 ? 9.887 -11.409 -22.644 1.00 95.31 107 VAL A CA 1
ATOM 769 C C . VAL A 1 107 ? 10.380 -11.096 -24.054 1.00 95.31 107 VAL A C 1
ATOM 771 O O . VAL A 1 107 ? 10.466 -11.996 -24.886 1.00 95.31 107 VAL A O 1
ATOM 774 N N . ALA A 1 108 ? 10.637 -9.820 -24.327 1.00 96.19 108 ALA A N 1
ATOM 775 C CA . ALA A 1 108 ? 11.132 -9.347 -25.617 1.00 96.19 108 ALA A CA 1
ATOM 776 C C . ALA A 1 108 ? 12.658 -9.437 -25.690 1.00 96.19 108 ALA A C 1
ATOM 778 O O . ALA A 1 108 ? 13.216 -9.819 -26.713 1.00 96.19 108 ALA A O 1
ATOM 779 N N . LYS A 1 109 ? 13.328 -9.090 -24.586 1.00 97.75 109 LYS A N 1
ATOM 780 C CA . LYS A 1 109 ? 14.786 -9.093 -24.473 1.00 97.75 109 LYS A CA 1
ATOM 781 C C . LYS A 1 109 ? 15.196 -9.430 -23.043 1.00 97.75 109 LYS A C 1
ATOM 783 O O . LYS A 1 109 ? 14.546 -8.992 -22.095 1.00 97.75 109 LYS A O 1
ATOM 788 N N . VAL A 1 110 ? 16.284 -10.178 -22.905 1.00 97.50 110 VAL A N 1
ATOM 789 C CA . VAL A 1 110 ? 16.994 -10.398 -21.640 1.00 97.50 110 VAL A CA 1
ATOM 790 C C . VAL A 1 110 ? 18.449 -10.050 -21.891 1.00 97.50 110 VAL A C 1
ATOM 792 O O . VAL A 1 110 ? 19.074 -10.631 -22.774 1.00 97.50 110 VAL A O 1
ATOM 795 N N . GLU A 1 111 ? 18.977 -9.092 -21.145 1.00 97.75 111 GLU A N 1
ATOM 796 C CA . GLU A 1 111 ? 20.347 -8.619 -21.290 1.00 97.75 111 GLU A CA 1
ATOM 797 C C . GLU A 1 111 ? 21.038 -8.639 -19.934 1.00 97.75 111 GLU A C 1
ATOM 799 O O . GLU A 1 111 ? 20.638 -7.944 -19.001 1.00 97.75 111 GLU A O 1
ATOM 804 N N . ARG A 1 112 ? 22.073 -9.467 -19.817 1.00 97.44 112 ARG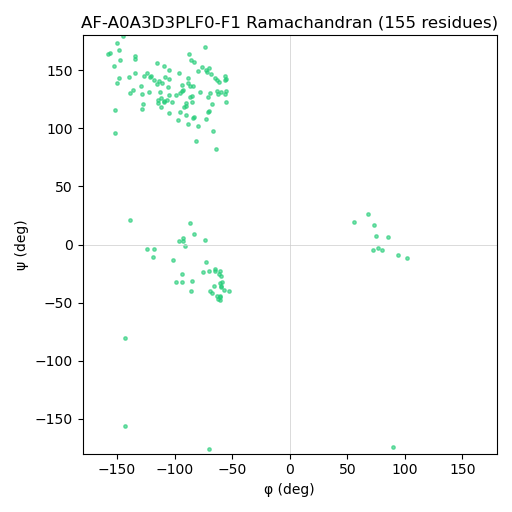 A N 1
ATOM 805 C CA . ARG A 1 112 ? 22.898 -9.529 -18.617 1.00 97.44 112 ARG A CA 1
ATOM 806 C C . ARG A 1 112 ? 23.944 -8.422 -18.700 1.00 97.44 112 ARG A C 1
ATOM 808 O O . ARG A 1 112 ? 24.828 -8.489 -19.546 1.00 97.44 112 ARG A O 1
ATOM 815 N N . VAL A 1 113 ? 23.802 -7.402 -17.858 1.00 96.94 113 VAL A N 1
ATOM 816 C CA . VAL A 1 113 ? 24.668 -6.210 -17.873 1.00 96.94 113 VAL A CA 1
ATOM 817 C C . VAL A 1 113 ? 25.843 -6.339 -16.903 1.00 96.94 113 VAL A C 1
ATOM 819 O O . VAL A 1 113 ? 26.891 -5.746 -17.133 1.00 96.94 113 VAL A O 1
ATOM 822 N N . THR A 1 114 ? 25.685 -7.151 -15.856 1.00 97.56 114 THR A N 1
ATOM 823 C CA . THR A 1 114 ? 26.741 -7.558 -14.915 1.00 97.56 114 THR A CA 1
ATOM 824 C C . THR A 1 114 ? 26.507 -9.006 -14.473 1.00 97.56 114 THR A C 1
ATOM 826 O O . THR A 1 114 ? 25.523 -9.647 -14.857 1.00 97.56 114 THR A O 1
ATOM 829 N N . ASP A 1 115 ? 27.387 -9.543 -13.630 1.00 96.00 115 ASP A N 1
ATOM 830 C CA . ASP A 1 115 ? 27.239 -10.905 -13.113 1.00 96.00 115 ASP A CA 1
ATOM 831 C C . ASP A 1 115 ? 25.995 -11.097 -12.230 1.00 96.00 115 ASP A C 1
ATOM 833 O O . ASP A 1 115 ? 25.501 -12.219 -12.118 1.00 96.00 115 ASP A O 1
ATOM 837 N N . ASP A 1 116 ? 25.437 -10.025 -11.676 1.00 96.81 116 ASP A N 1
ATOM 838 C CA . ASP A 1 116 ? 24.305 -10.035 -10.746 1.00 96.81 116 ASP A CA 1
ATOM 839 C C . ASP A 1 116 ? 23.106 -9.173 -11.189 1.00 96.81 116 ASP A C 1
ATOM 841 O O . ASP A 1 116 ? 22.052 -9.222 -10.552 1.00 96.81 116 ASP A O 1
ATOM 845 N N . VAL A 1 117 ? 23.208 -8.438 -12.305 1.00 96.75 117 VAL A N 1
ATOM 846 C CA . VAL A 1 117 ? 22.132 -7.584 -12.829 1.00 96.75 117 VAL A CA 1
ATOM 847 C C . VAL A 1 117 ? 21.750 -7.982 -14.252 1.00 96.75 117 VAL A C 1
ATOM 849 O O . VAL A 1 117 ? 22.578 -8.131 -15.154 1.00 96.75 117 VAL A O 1
ATOM 852 N N . THR A 1 118 ? 20.444 -8.132 -14.469 1.00 97.19 118 THR A N 1
ATOM 853 C CA . THR A 1 118 ? 19.848 -8.421 -15.777 1.00 97.19 118 THR A CA 1
ATOM 854 C C . THR A 1 118 ? 18.733 -7.429 -16.073 1.00 97.19 118 THR A C 1
ATOM 856 O O . THR A 1 118 ? 17.824 -7.244 -15.265 1.00 97.19 118 THR A O 1
ATOM 859 N N . VAL A 1 119 ? 18.779 -6.827 -17.256 1.00 97.44 119 VAL A N 1
ATOM 860 C CA . VAL A 1 119 ? 17.711 -5.990 -17.797 1.00 97.44 119 VAL A CA 1
ATOM 861 C C . VAL A 1 119 ? 16.763 -6.878 -18.596 1.00 97.44 119 VAL A C 1
ATOM 863 O O . VAL A 1 119 ? 17.163 -7.548 -19.549 1.00 97.44 119 VAL A O 1
ATOM 866 N N . VAL A 1 120 ? 15.490 -6.889 -18.204 1.00 96.81 120 VAL A N 1
ATOM 867 C CA . VAL A 1 120 ? 14.434 -7.636 -18.895 1.00 96.81 120 VAL A CA 1
ATOM 868 C C . VAL A 1 120 ? 13.471 -6.646 -19.534 1.00 96.81 120 VAL A C 1
ATOM 870 O O . VAL A 1 120 ? 12.814 -5.873 -18.840 1.00 96.81 120 VAL A O 1
ATOM 873 N N . SER A 1 121 ? 13.361 -6.685 -20.859 1.00 96.31 121 SER A N 1
ATOM 874 C CA . SER A 1 121 ? 12.376 -5.900 -21.605 1.00 96.31 121 SER A CA 1
ATOM 875 C C . SER A 1 121 ? 11.142 -6.752 -21.877 1.00 96.31 121 SER A C 1
ATOM 877 O O . SER A 1 121 ? 11.248 -7.879 -22.371 1.00 96.31 121 SER A O 1
ATOM 879 N N . LEU A 1 122 ? 9.962 -6.213 -21.574 1.00 94.38 122 LEU A N 1
ATOM 880 C CA . LEU A 1 122 ? 8.686 -6.890 -21.782 1.00 94.38 122 LEU A CA 1
ATOM 881 C C . LEU A 1 122 ? 7.947 -6.299 -22.980 1.00 94.38 122 LEU A C 1
ATOM 883 O O . LEU A 1 122 ? 7.819 -5.085 -23.103 1.00 94.38 122 LEU A O 1
ATOM 887 N N . GLN A 1 123 ? 7.399 -7.174 -23.815 1.00 93.94 123 GLN A N 1
ATOM 888 C CA . GLN A 1 123 ? 6.410 -6.822 -24.820 1.00 93.94 123 GLN A CA 1
ATOM 889 C C . GLN A 1 123 ? 5.014 -6.948 -24.208 1.00 93.94 123 GLN A C 1
ATOM 891 O O . GLN A 1 123 ? 4.603 -8.044 -23.809 1.00 93.94 123 GLN A O 1
ATOM 896 N N . LEU A 1 124 ? 4.292 -5.830 -24.168 1.00 92.19 124 LEU A N 1
ATOM 897 C CA . LEU A 1 124 ? 2.881 -5.768 -23.786 1.00 92.19 124 LEU A CA 1
ATOM 898 C C . LEU A 1 124 ? 1.970 -6.003 -25.009 1.00 92.19 124 LEU A C 1
ATOM 900 O O . LEU A 1 124 ? 2.448 -5.901 -26.149 1.00 92.19 124 LEU A O 1
ATOM 904 N N . PRO A 1 125 ? 0.675 -6.314 -24.809 1.00 90.00 125 PRO A N 1
ATOM 905 C CA . PRO A 1 125 ? -0.293 -6.414 -25.900 1.00 90.00 125 PRO A CA 1
ATOM 906 C C . PRO A 1 125 ? -0.364 -5.115 -26.714 1.00 90.00 125 PRO A C 1
ATOM 908 O O . PRO A 1 125 ? -0.307 -4.027 -26.152 1.00 90.00 125 PRO A O 1
ATOM 911 N N . ALA A 1 126 ? -0.512 -5.217 -28.037 1.00 84.00 126 ALA A N 1
ATOM 912 C CA . ALA A 1 126 ? -0.433 -4.062 -28.942 1.00 84.00 126 ALA A CA 1
ATOM 913 C C . ALA A 1 126 ? -1.509 -2.985 -28.690 1.00 84.00 126 ALA A C 1
ATOM 915 O O . ALA A 1 126 ? -1.308 -1.817 -29.009 1.00 84.00 126 ALA A O 1
ATOM 916 N N . ASN A 1 127 ? -2.647 -3.378 -28.122 1.00 81.81 127 ASN A N 1
ATOM 917 C CA . ASN A 1 127 ? -3.762 -2.504 -27.766 1.00 81.81 127 ASN A CA 1
ATOM 918 C C . ASN A 1 127 ? -3.695 -1.984 -26.321 1.00 81.81 127 ASN A C 1
ATOM 920 O O . ASN A 1 127 ? -4.618 -1.301 -25.883 1.00 81.81 127 ASN A O 1
ATOM 924 N N . GLU A 1 128 ? -2.638 -2.308 -25.577 1.00 80.19 128 GLU A N 1
ATOM 925 C CA . GLU A 1 128 ? -2.479 -1.908 -24.186 1.00 80.19 128 GLU A CA 1
ATOM 926 C C . GLU A 1 128 ? -1.296 -0.959 -24.023 1.00 80.19 128 GLU A C 1
ATOM 928 O O . GLU A 1 128 ? -0.154 -1.270 -24.365 1.00 80.19 128 GLU A O 1
ATOM 933 N N . ARG A 1 129 ? -1.576 0.209 -23.443 1.00 80.69 129 ARG A N 1
ATOM 934 C CA . ARG A 1 129 ? -0.551 1.112 -22.925 1.00 80.69 129 ARG A CA 1
ATOM 935 C C . ARG A 1 129 ? -0.558 1.004 -21.412 1.00 80.69 129 ARG A C 1
ATOM 937 O O . ARG A 1 129 ? -1.533 1.389 -20.768 1.00 80.69 129 ARG A O 1
ATOM 944 N N . LEU A 1 130 ? 0.525 0.471 -20.851 1.00 86.75 130 LEU A N 1
ATOM 945 C CA . LEU A 1 130 ? 0.730 0.503 -19.410 1.00 86.75 130 LEU A CA 1
ATOM 946 C C . LEU A 1 130 ? 1.082 1.930 -19.017 1.00 86.75 130 LEU A C 1
ATOM 948 O O . LEU A 1 130 ? 2.177 2.408 -19.298 1.00 86.75 130 LEU A O 1
ATOM 952 N N . GLN A 1 131 ? 0.139 2.584 -18.367 1.00 87.44 131 GLN A N 1
ATOM 953 C CA . GLN A 1 131 ? 0.346 3.893 -17.789 1.00 87.44 131 GLN A CA 1
ATOM 954 C C . GLN A 1 131 ? 0.765 3.722 -16.323 1.00 87.44 131 GLN A C 1
ATOM 956 O O . GLN A 1 131 ? 0.229 2.867 -15.615 1.00 87.44 131 GLN A O 1
ATOM 961 N N . TYR A 1 132 ? 1.754 4.493 -15.879 1.00 87.50 132 TYR A N 1
ATOM 962 C CA . TYR A 1 132 ? 2.302 4.438 -14.522 1.00 87.50 132 TYR A CA 1
ATOM 963 C C . TYR A 1 132 ? 2.995 5.757 -14.167 1.00 87.50 132 TYR A C 1
ATOM 965 O O . TYR A 1 132 ? 3.326 6.552 -15.043 1.00 87.50 132 TYR A O 1
ATOM 973 N N . PHE A 1 133 ? 3.251 5.982 -12.883 1.00 85.94 133 PHE A N 1
ATOM 974 C CA . PHE A 1 133 ? 4.113 7.064 -12.411 1.00 85.94 133 PHE A CA 1
ATOM 975 C C . PHE A 1 133 ? 5.540 6.575 -12.166 1.00 85.94 133 PHE A C 1
ATOM 977 O O . PHE A 1 133 ? 5.766 5.429 -11.768 1.00 85.94 133 PHE A O 1
ATOM 984 N N . ALA A 1 134 ? 6.522 7.455 -12.381 1.00 88.44 134 ALA A N 1
ATOM 985 C CA . ALA A 1 134 ? 7.919 7.150 -12.089 1.00 88.44 134 ALA A CA 1
ATOM 986 C C . ALA A 1 134 ? 8.079 6.720 -10.618 1.00 88.44 134 ALA A C 1
ATOM 988 O O . ALA A 1 134 ? 7.548 7.361 -9.714 1.00 88.44 134 ALA A O 1
ATOM 989 N N . GLY A 1 135 ? 8.792 5.613 -10.393 1.00 85.25 135 GLY A N 1
ATOM 990 C CA . GLY A 1 135 ? 8.954 4.994 -9.073 1.00 85.25 135 GLY A CA 1
ATOM 991 C C . GLY A 1 135 ? 7.950 3.880 -8.746 1.00 85.25 135 GLY A C 1
ATOM 992 O O . GLY A 1 135 ? 8.147 3.172 -7.760 1.00 85.25 135 GLY A O 1
ATOM 993 N N . GLN A 1 136 ? 6.911 3.671 -9.564 1.00 87.38 136 GLN A N 1
ATOM 994 C CA . GLN A 1 136 ? 6.019 2.515 -9.420 1.00 87.38 136 GLN A CA 1
ATOM 995 C C . GLN A 1 136 ? 6.680 1.199 -9.879 1.00 87.38 136 GLN A C 1
ATOM 997 O O . GLN A 1 136 ? 7.752 1.179 -10.491 1.00 87.38 136 GLN A O 1
ATOM 1002 N N . TYR A 1 137 ? 6.014 0.082 -9.577 1.00 91.00 137 TYR A N 1
ATOM 1003 C CA . TYR A 1 137 ? 6.465 -1.275 -9.883 1.00 91.00 137 TYR A CA 1
ATOM 1004 C C . TYR A 1 137 ? 5.346 -2.135 -10.481 1.00 91.00 137 TYR A C 1
ATOM 1006 O O . TYR A 1 137 ? 4.163 -1.838 -10.319 1.00 91.00 137 TYR A O 1
ATOM 1014 N N . ILE A 1 138 ? 5.734 -3.237 -11.127 1.00 92.44 138 ILE A N 1
ATOM 1015 C CA . ILE A 1 138 ? 4.839 -4.322 -11.549 1.00 92.44 138 ILE A CA 1
ATOM 1016 C C . ILE A 1 138 ? 5.077 -5.580 -10.709 1.00 92.44 138 ILE A C 1
ATOM 1018 O O . ILE A 1 138 ? 6.178 -5.807 -10.206 1.00 92.44 138 ILE A O 1
ATOM 1022 N N . GLU A 1 139 ? 4.052 -6.425 -10.585 1.00 92.50 139 GLU A N 1
ATOM 1023 C CA . GLU A 1 139 ? 4.171 -7.774 -10.019 1.00 92.50 139 GLU A CA 1
ATOM 1024 C C . GLU A 1 139 ? 4.185 -8.820 -11.148 1.00 92.50 139 GLU A C 1
ATOM 1026 O O . GLU A 1 139 ? 3.219 -8.938 -11.905 1.00 92.50 139 GLU A O 1
ATOM 1031 N N . PHE A 1 140 ? 5.235 -9.641 -11.233 1.00 92.00 140 PHE A N 1
ATOM 1032 C CA . PHE A 1 140 ? 5.201 -10.858 -12.046 1.00 92.00 140 PHE A CA 1
ATOM 1033 C C . PHE A 1 140 ? 4.433 -11.956 -11.323 1.00 92.00 140 PHE A C 1
ATOM 1035 O O . PHE A 1 140 ? 4.721 -12.267 -10.167 1.00 92.00 140 PHE A O 1
ATOM 1042 N N . LEU A 1 141 ? 3.501 -12.583 -12.040 1.00 88.50 141 LEU A N 1
ATOM 1043 C CA . LEU A 1 141 ? 2.802 -13.792 -11.617 1.00 88.50 141 LEU A CA 1
ATOM 1044 C C . LEU A 1 141 ? 3.503 -14.997 -12.251 1.00 88.50 141 LEU A C 1
ATOM 1046 O O . LEU A 1 141 ? 3.418 -15.207 -13.461 1.00 88.50 141 LEU A O 1
ATOM 1050 N N . LEU A 1 142 ? 4.230 -15.766 -11.445 1.00 86.94 142 LEU A N 1
ATOM 1051 C CA . LEU A 1 142 ? 4.948 -16.950 -11.909 1.00 86.94 142 LEU A CA 1
ATOM 1052 C C . LEU A 1 142 ? 4.016 -18.168 -11.962 1.00 86.94 142 LEU A C 1
ATOM 1054 O O . LEU A 1 142 ? 2.996 -18.225 -11.274 1.00 86.94 142 LEU A O 1
ATOM 1058 N N . LYS A 1 143 ? 4.374 -19.166 -12.781 1.00 86.25 143 LYS A N 1
ATOM 1059 C CA . LYS A 1 143 ? 3.570 -20.389 -12.975 1.00 86.25 143 LYS A CA 1
ATOM 1060 C C . LYS A 1 143 ? 3.344 -21.179 -11.681 1.00 86.25 143 LYS A C 1
ATOM 1062 O O . LYS A 1 143 ? 2.344 -21.872 -11.566 1.00 86.25 143 LYS A O 1
ATOM 1067 N N . ASP A 1 144 ? 4.261 -21.061 -10.725 1.00 90.00 144 ASP A N 1
ATOM 1068 C CA . ASP A 1 144 ? 4.189 -21.691 -9.403 1.00 90.00 144 ASP A CA 1
ATOM 1069 C C . ASP A 1 144 ? 3.345 -20.885 -8.393 1.00 90.00 144 ASP A C 1
ATOM 1071 O O . ASP A 1 144 ? 3.348 -21.181 -7.201 1.00 90.00 144 ASP A O 1
ATOM 1075 N N . GLY A 1 145 ? 2.644 -19.841 -8.850 1.00 84.12 145 GLY A N 1
ATOM 1076 C CA . GLY A 1 145 ? 1.803 -18.977 -8.024 1.00 84.12 145 GLY A CA 1
ATOM 1077 C C . GLY A 1 145 ? 2.572 -17.913 -7.238 1.00 84.12 145 GLY A C 1
ATOM 1078 O O . GLY A 1 145 ? 1.947 -17.057 -6.605 1.00 84.12 145 GLY A O 1
ATOM 1079 N N . LYS A 1 146 ? 3.913 -17.907 -7.283 1.00 85.44 146 LYS A N 1
ATOM 1080 C CA . LYS A 1 146 ? 4.709 -16.875 -6.614 1.00 85.44 146 LYS A CA 1
ATOM 1081 C C . LYS A 1 146 ? 4.562 -15.528 -7.309 1.00 85.44 146 LYS A C 1
ATOM 1083 O O . LYS A 1 146 ? 4.373 -15.434 -8.523 1.00 85.44 146 LYS A O 1
ATOM 1088 N N . ARG A 1 147 ? 4.720 -14.473 -6.510 1.00 88.44 147 ARG A N 1
ATOM 1089 C CA . ARG A 1 147 ? 4.737 -13.085 -6.973 1.00 88.44 147 ARG A CA 1
ATOM 1090 C C . ARG A 1 147 ? 6.076 -12.432 -6.687 1.00 88.44 147 ARG A C 1
ATOM 1092 O O . ARG A 1 147 ? 6.685 -12.700 -5.644 1.00 88.44 147 ARG A O 1
ATOM 1099 N N . ARG A 1 148 ? 6.550 -11.609 -7.617 1.00 88.88 148 ARG A N 1
ATOM 1100 C CA . ARG A 1 148 ? 7.779 -10.821 -7.464 1.00 88.88 148 ARG A CA 1
ATOM 1101 C C . ARG A 1 148 ? 7.571 -9.422 -8.017 1.00 88.88 148 ARG A C 1
ATOM 1103 O O . ARG A 1 148 ? 7.107 -9.283 -9.145 1.00 88.88 148 ARG A O 1
ATOM 1110 N N . SER A 1 149 ? 7.929 -8.422 -7.222 1.00 91.56 149 SER A N 1
ATOM 1111 C CA . SER A 1 149 ? 7.801 -7.012 -7.581 1.00 91.56 149 SER A CA 1
ATOM 1112 C C . SER A 1 149 ? 9.097 -6.493 -8.189 1.00 91.56 149 SER A C 1
ATOM 1114 O O . SER A 1 149 ? 10.160 -6.697 -7.607 1.00 91.56 149 SER A O 1
ATOM 1116 N N . TYR A 1 150 ? 9.001 -5.798 -9.321 1.00 95.19 150 TYR A N 1
ATOM 1117 C CA . TYR A 1 150 ? 10.123 -5.098 -9.947 1.00 95.19 150 TYR A CA 1
ATOM 1118 C C . TYR A 1 150 ? 9.679 -3.718 -10.416 1.00 95.19 150 TYR A C 1
ATOM 1120 O O . TYR A 1 150 ? 8.632 -3.578 -11.052 1.00 95.19 150 TYR A O 1
ATOM 1128 N N . SER A 1 151 ? 10.476 -2.704 -10.094 1.00 93.75 151 SER A N 1
ATOM 1129 C CA . SER A 1 151 ? 10.245 -1.329 -10.535 1.00 93.75 151 SER A CA 1
ATOM 1130 C C . SER A 1 151 ? 10.462 -1.186 -12.040 1.00 93.75 151 SER A C 1
ATOM 1132 O O . SER A 1 151 ? 11.324 -1.856 -12.614 1.00 93.75 151 SER A O 1
ATOM 1134 N N . MET A 1 152 ? 9.703 -0.299 -12.684 1.00 94.69 152 MET A N 1
ATOM 1135 C CA . MET A 1 152 ? 9.917 0.022 -14.096 1.00 94.69 152 MET A CA 1
ATOM 1136 C C . MET A 1 152 ? 11.229 0.791 -14.253 1.00 94.69 152 MET A C 1
ATOM 1138 O O . MET A 1 152 ? 11.465 1.775 -13.555 1.00 94.69 152 MET A O 1
ATOM 1142 N N . ALA A 1 153 ? 12.072 0.346 -15.185 1.00 95.06 153 ALA A N 1
ATOM 1143 C CA . ALA A 1 153 ? 13.368 0.964 -15.471 1.00 95.06 153 ALA A CA 1
ATOM 1144 C C . ALA A 1 153 ? 13.324 1.958 -16.651 1.00 95.06 153 ALA A C 1
ATOM 1146 O O . ALA A 1 153 ? 14.356 2.498 -17.038 1.00 95.06 153 ALA A O 1
ATOM 1147 N N . ASN A 1 154 ? 12.147 2.194 -17.241 1.00 93.06 154 ASN A N 1
ATOM 1148 C CA . ASN A 1 154 ? 11.928 3.143 -18.332 1.00 93.06 154 ASN A CA 1
ATOM 1149 C C . ASN A 1 154 ? 11.007 4.296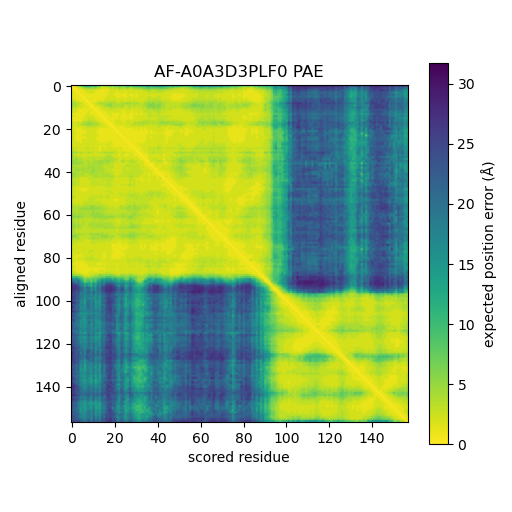 -17.899 1.00 93.06 154 ASN A C 1
ATOM 1151 O O . ASN A 1 154 ? 10.202 4.159 -16.971 1.00 93.06 154 ASN A O 1
ATOM 1155 N N . ALA A 1 155 ? 11.113 5.433 -18.590 1.00 91.50 155 ALA A N 1
ATOM 1156 C CA . ALA A 1 155 ? 10.275 6.599 -18.330 1.00 91.50 155 ALA A CA 1
ATOM 1157 C C . ALA A 1 155 ? 8.791 6.306 -18.638 1.00 91.50 155 ALA A C 1
ATOM 1159 O O . ALA A 1 155 ? 8.514 5.600 -19.610 1.00 91.50 155 ALA A O 1
ATOM 1160 N N . PRO A 1 156 ? 7.847 6.845 -17.845 1.00 87.12 156 PRO A N 1
ATOM 1161 C CA . PRO A 1 156 ? 6.435 6.857 -18.211 1.00 87.12 156 PRO A CA 1
ATOM 1162 C C . PRO A 1 156 ? 6.203 7.546 -19.562 1.00 87.12 156 PRO A C 1
ATOM 1164 O O . PRO A 1 156 ? 6.881 8.529 -19.879 1.00 87.12 156 PRO A O 1
ATOM 1167 N N . HIS A 1 157 ? 5.229 7.057 -20.331 1.00 69.94 157 HIS A N 1
ATOM 1168 C CA . HIS A 1 157 ? 4.837 7.589 -21.640 1.00 69.94 157 HIS A CA 1
ATOM 1169 C C . HIS A 1 157 ? 3.317 7.679 -21.783 1.00 69.94 157 HIS A C 1
ATOM 1171 O O . HIS A 1 157 ? 2.614 6.835 -21.179 1.00 69.94 157 HIS A O 1
#

pLDDT: mean 89.77, std 9.16, range [43.31, 97.75]

Foldseek 3Di:
DWAWEAEPPVRDIWIADAVGFQVRRCVVVVWAFFDDPLAQEPLRRKWFWPDADWDFDDHDCVNPPPVNVVVRIDRSSGTGGPHHTYIYGPTPDPDQADDDDDWDWDFPDWADPDPPDIDTDIDTPPPDDDADQQPDWDWDQDPVRDIDIDGDPDHGD

Secondary structure (DSSP, 8-state):
-EEEEEEETT--EEEEETT--HHHHHHHTT-----SSSSSSS-TTEEEEEES-EEE-S--TTTS-HHHHHTTEEETTTEEESS-EEEE-----SSSPPP------EEEEEEE-SSS-EEEEEEPPTT------TT-EEEEE-TTS-EEEEE--S---

Mean predicted aligned error: 11.19 Å

Radius of gyration: 18.16 Å; Cα contacts (8 Å, |Δi|>4): 300; chains: 1; bounding box: 48×36×50 Å